Protein AF-U6L2J3-F1 (afdb_monomer_lite)

Structure (mmCIF, N/CA/C/O backbone):
data_AF-U6L2J3-F1
#
_entry.id   AF-U6L2J3-F1
#
loop_
_atom_site.group_PDB
_atom_site.id
_atom_site.type_symbol
_atom_site.label_atom_id
_atom_site.label_alt_id
_atom_site.label_comp_id
_atom_site.label_asym_id
_atom_site.label_entity_id
_atom_site.label_seq_id
_atom_site.pdbx_PDB_ins_code
_atom_site.Cartn_x
_atom_site.Cartn_y
_atom_site.Cartn_z
_atom_site.occupancy
_atom_site.B_iso_or_equiv
_atom_site.auth_seq_id
_atom_site.auth_comp_id
_atom_site.auth_asym_id
_atom_site.auth_atom_id
_atom_site.pdbx_PDB_model_num
ATOM 1 N N . MET A 1 1 ? -23.928 7.960 8.031 1.00 51.97 1 MET A N 1
ATOM 2 C CA . MET A 1 1 ? -22.589 7.438 8.401 1.00 51.97 1 MET A CA 1
ATOM 3 C C . MET A 1 1 ? -22.583 6.016 8.986 1.00 51.97 1 MET A C 1
ATOM 5 O O . MET A 1 1 ? -21.517 5.428 9.032 1.00 51.97 1 MET A O 1
ATOM 9 N N . GLN A 1 2 ? -23.718 5.404 9.363 1.00 49.56 2 GLN A N 1
ATOM 10 C CA . GLN A 1 2 ? -23.752 4.011 9.866 1.00 49.56 2 GLN A CA 1
ATOM 11 C C . GLN A 1 2 ? -23.495 2.923 8.798 1.00 49.56 2 GLN A C 1
ATOM 13 O O . GLN A 1 2 ? -23.110 1.811 9.136 1.00 49.56 2 GLN A O 1
ATOM 18 N N . ALA A 1 3 ? -23.672 3.208 7.503 1.00 52.25 3 ALA A N 1
ATOM 19 C CA . ALA A 1 3 ? -23.634 2.175 6.459 1.00 52.25 3 ALA A CA 1
ATOM 20 C C . ALA A 1 3 ? -22.237 1.564 6.192 1.00 52.25 3 ALA A C 1
ATOM 22 O O . ALA A 1 3 ? -22.162 0.427 5.728 1.00 52.25 3 ALA A O 1
ATOM 23 N N . LEU A 1 4 ? -21.146 2.267 6.527 1.00 52.38 4 LEU A N 1
ATOM 24 C CA . LEU A 1 4 ? -19.772 1.736 6.470 1.00 52.38 4 LEU A CA 1
ATOM 25 C C . LEU A 1 4 ? -19.349 0.991 7.746 1.00 52.38 4 LEU A C 1
ATOM 27 O O . LEU A 1 4 ? -18.304 0.357 7.739 1.00 52.38 4 LEU A O 1
ATOM 31 N N . GLN A 1 5 ? -20.180 0.969 8.799 1.00 52.03 5 GLN A N 1
ATOM 32 C CA . GLN A 1 5 ? -19.993 0.054 9.939 1.00 52.03 5 GLN A CA 1
ATOM 33 C C . GLN A 1 5 ? -20.355 -1.402 9.592 1.00 52.03 5 GLN A C 1
ATOM 35 O O . GLN A 1 5 ? -20.326 -2.285 10.452 1.00 52.03 5 GLN A O 1
ATOM 40 N N . ARG A 1 6 ? -20.666 -1.700 8.321 1.00 61.41 6 ARG A N 1
ATOM 41 C CA . ARG A 1 6 ? -20.489 -3.058 7.793 1.00 61.41 6 ARG A CA 1
ATOM 42 C C . ARG A 1 6 ? -19.026 -3.435 8.025 1.00 61.41 6 ARG A C 1
ATOM 44 O O . ARG A 1 6 ? -18.155 -2.605 7.827 1.00 61.41 6 ARG A O 1
ATOM 51 N N . ARG A 1 7 ? -18.769 -4.658 8.492 1.00 79.75 7 ARG A N 1
ATOM 52 C CA . ARG A 1 7 ? -17.447 -5.161 8.913 1.00 79.75 7 ARG A CA 1
ATOM 53 C C . ARG A 1 7 ? -16.426 -5.153 7.761 1.00 79.75 7 ARG A C 1
ATOM 55 O O . ARG A 1 7 ? -16.110 -6.209 7.214 1.00 79.75 7 ARG A O 1
ATOM 62 N N . VAL A 1 8 ? -15.943 -3.980 7.361 1.00 90.44 8 VAL A N 1
ATOM 63 C CA . VAL A 1 8 ? -14.842 -3.828 6.414 1.00 90.44 8 VAL A CA 1
ATOM 64 C C . VAL A 1 8 ? -13.608 -4.370 7.114 1.00 90.44 8 VAL A C 1
ATOM 66 O O . VAL A 1 8 ? -13.215 -3.870 8.159 1.00 90.44 8 VAL A O 1
ATOM 69 N N . LYS A 1 9 ? -13.051 -5.450 6.570 1.00 93.38 9 LYS A N 1
ATOM 70 C CA . LYS A 1 9 ? -11.810 -6.056 7.072 1.00 93.38 9 LYS A CA 1
ATOM 71 C C . LYS A 1 9 ? -10.590 -5.582 6.294 1.00 93.38 9 LYS A C 1
ATOM 73 O O . LYS A 1 9 ? -9.478 -5.643 6.804 1.00 93.38 9 LYS A O 1
ATOM 78 N N . ARG A 1 10 ? -10.804 -5.141 5.053 1.00 96.31 10 ARG A N 1
ATOM 79 C CA . ARG A 1 10 ? -9.747 -4.782 4.117 1.00 96.31 10 ARG A CA 1
ATOM 80 C C . ARG A 1 10 ? -10.203 -3.678 3.177 1.00 96.31 10 ARG A C 1
ATOM 82 O O . ARG A 1 10 ? -11.349 -3.700 2.729 1.00 96.31 10 ARG A O 1
ATOM 89 N N . VAL A 1 11 ? -9.298 -2.763 2.856 1.00 96.75 11 VAL A N 1
ATOM 90 C CA . VAL A 1 11 ? -9.501 -1.708 1.858 1.00 96.75 11 VAL A CA 1
ATOM 91 C C . VAL A 1 11 ? -8.422 -1.824 0.794 1.00 96.75 11 VAL A C 1
ATOM 93 O O . VAL A 1 11 ? -7.244 -1.718 1.113 1.00 96.75 11 VAL A O 1
ATOM 96 N N . LEU A 1 12 ? -8.828 -2.027 -0.460 1.00 97.81 12 LEU A N 1
ATOM 97 C CA . LEU A 1 12 ? -7.956 -1.826 -1.615 1.00 97.81 12 LEU A CA 1
ATOM 98 C C . LEU A 1 12 ? -7.980 -0.337 -1.963 1.00 97.81 12 LEU A C 1
ATOM 100 O O . LEU A 1 12 ? -9.037 0.198 -2.298 1.00 97.81 12 LEU A O 1
ATOM 104 N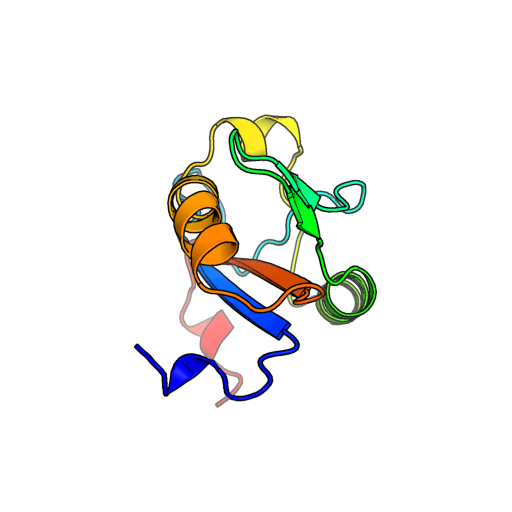 N . LEU A 1 13 ? -6.833 0.324 -1.847 1.00 97.81 13 LEU A N 1
ATOM 105 C CA . LEU A 1 13 ? -6.680 1.745 -2.121 1.00 97.81 13 LEU A CA 1
ATOM 106 C C . LEU A 1 13 ? -5.877 1.924 -3.405 1.00 97.81 13 LEU A C 1
ATOM 108 O O . LEU A 1 13 ? -4.664 1.742 -3.400 1.00 97.81 13 LEU A O 1
ATOM 112 N N . LEU A 1 14 ? -6.568 2.288 -4.483 1.00 97.88 14 LEU A N 1
ATOM 113 C CA . LEU A 1 14 ? -5.945 2.636 -5.755 1.00 97.88 14 LEU A CA 1
ATOM 114 C C . LEU A 1 14 ? -5.708 4.145 -5.795 1.00 97.88 14 LEU A C 1
ATOM 116 O O . LEU A 1 14 ? -6.649 4.919 -5.601 1.00 97.88 14 LEU A O 1
ATOM 120 N N . ALA A 1 15 ? -4.476 4.566 -6.054 1.00 96.94 15 ALA A N 1
ATOM 121 C CA . ALA A 1 15 ? -4.134 5.980 -6.151 1.00 96.94 15 ALA A CA 1
ATOM 122 C C . ALA A 1 15 ? -3.096 6.219 -7.259 1.00 96.94 15 ALA A C 1
ATOM 124 O O . ALA A 1 15 ? -2.293 5.332 -7.518 1.00 96.94 15 ALA A O 1
ATOM 125 N N . PRO A 1 16 ? -3.080 7.379 -7.932 1.00 96.75 16 PRO A N 1
ATOM 126 C CA . PRO A 1 16 ? -2.078 7.657 -8.962 1.00 96.75 16 PRO A CA 1
ATOM 127 C C . PRO A 1 16 ? -0.640 7.614 -8.428 1.00 96.75 16 PRO A C 1
ATOM 129 O O . PRO A 1 16 ? -0.379 8.073 -7.319 1.00 96.75 16 PRO A O 1
ATOM 132 N N . TRP A 1 17 ? 0.301 7.121 -9.225 1.00 96.62 17 TRP A N 1
ATOM 133 C CA . TRP A 1 17 ? 1.726 7.409 -9.054 1.00 96.62 17 TRP A CA 1
ATOM 134 C C . TRP A 1 17 ? 2.044 8.679 -9.853 1.00 96.62 17 TRP A C 1
ATOM 136 O O . TRP A 1 17 ? 1.912 8.670 -11.077 1.00 96.62 17 TRP A O 1
ATOM 146 N N . HIS A 1 18 ? 2.378 9.790 -9.191 1.00 93.88 18 HIS A N 1
ATOM 147 C CA . HIS A 1 18 ? 2.625 11.073 -9.866 1.00 93.88 18 HIS A CA 1
ATOM 148 C C . HIS A 1 18 ? 4.042 11.191 -10.419 1.00 93.88 18 HIS A C 1
ATOM 150 O O . HIS A 1 18 ? 4.291 12.026 -11.291 1.00 93.88 18 HIS A O 1
ATOM 156 N N . GLN A 1 19 ? 4.971 10.386 -9.910 1.00 90.69 19 GLN A N 1
ATOM 157 C CA . GLN A 1 19 ? 6.321 10.313 -10.450 1.00 90.69 19 GLN A CA 1
ATOM 158 C C . GLN A 1 19 ? 6.339 9.480 -11.741 1.00 90.69 19 GLN A C 1
ATOM 160 O O . GLN A 1 19 ? 5.334 8.901 -12.160 1.00 90.69 19 GLN A O 1
ATOM 165 N N . GLU A 1 20 ? 7.496 9.408 -12.397 1.00 87.69 20 GLU A N 1
ATOM 166 C CA . GLU A 1 20 ? 7.649 8.515 -13.543 1.00 87.69 20 GLU A CA 1
ATOM 167 C C . GLU A 1 20 ? 7.521 7.052 -13.091 1.00 87.69 20 GLU A C 1
ATOM 169 O O . GLU A 1 20 ? 8.177 6.608 -12.147 1.00 87.69 20 GLU A O 1
ATOM 174 N N . GLY A 1 21 ? 6.635 6.306 -13.748 1.00 86.75 21 GLY A N 1
ATOM 175 C CA . GLY A 1 21 ? 6.374 4.904 -13.447 1.00 86.75 21 GLY A CA 1
ATOM 176 C C . GLY A 1 21 ? 5.283 4.327 -14.344 1.00 86.75 2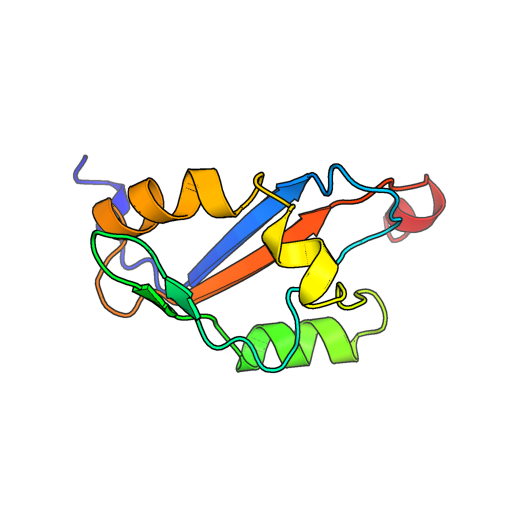1 GLY A C 1
ATOM 177 O O . GLY A 1 21 ? 4.375 5.039 -14.788 1.00 86.75 21 GLY A O 1
ATOM 178 N N . PHE A 1 22 ? 5.383 3.031 -14.616 1.00 91.50 22 PHE A N 1
ATOM 179 C CA . PHE A 1 22 ? 4.435 2.274 -15.431 1.00 91.50 22 PHE A CA 1
ATOM 180 C C . PHE A 1 22 ? 3.782 1.184 -14.586 1.00 91.50 22 PHE A C 1
ATOM 182 O O . PHE A 1 22 ? 4.339 0.773 -13.571 1.00 91.50 22 PHE A O 1
ATOM 189 N N . GLY A 1 23 ? 2.617 0.707 -15.015 1.00 94.31 23 GLY A N 1
ATOM 190 C CA . GLY A 1 23 ? 1.987 -0.452 -14.390 1.00 94.31 23 GLY A CA 1
ATOM 191 C C . GLY A 1 23 ? 1.427 -0.189 -12.989 1.00 94.31 23 GLY A C 1
ATOM 192 O O . GLY A 1 23 ? 1.039 0.932 -12.636 1.00 94.31 23 GLY A O 1
ATOM 193 N N . LEU A 1 24 ? 1.337 -1.267 -12.210 1.00 96.31 24 LEU A N 1
ATOM 194 C CA . LEU A 1 24 ? 0.814 -1.278 -10.848 1.00 96.31 24 LEU A CA 1
ATOM 195 C C . LEU A 1 24 ? 1.975 -1.415 -9.865 1.00 96.31 24 LEU A C 1
ATOM 197 O O . LEU A 1 24 ? 2.775 -2.342 -9.969 1.00 96.31 24 LEU A O 1
ATOM 201 N N . LEU A 1 25 ? 2.051 -0.505 -8.900 1.00 97.19 25 LEU A N 1
ATOM 202 C CA . LEU A 1 25 ? 3.169 -0.431 -7.969 1.00 97.19 25 LEU A CA 1
ATOM 203 C C . LEU A 1 25 ? 2.669 -0.585 -6.530 1.00 97.19 25 LEU A C 1
ATOM 205 O O . LEU A 1 25 ? 1.636 -0.034 -6.146 1.00 97.19 25 LEU A O 1
ATOM 209 N N . LEU A 1 26 ? 3.409 -1.326 -5.720 1.00 97.81 26 LEU A N 1
ATOM 210 C CA . LEU A 1 26 ? 3.158 -1.530 -4.297 1.00 97.81 26 LEU A CA 1
ATOM 211 C C . LEU A 1 26 ? 4.164 -0.716 -3.468 1.00 97.81 26 LEU A C 1
ATOM 213 O O . LEU A 1 26 ? 5.248 -0.394 -3.965 1.00 97.81 26 LEU A O 1
ATOM 217 N N . PRO A 1 27 ? 3.852 -0.388 -2.201 1.00 97.19 27 PRO A N 1
ATOM 218 C CA . PRO A 1 27 ? 4.849 0.169 -1.294 1.00 97.19 27 PRO A CA 1
ATOM 219 C C . PRO A 1 27 ? 6.046 -0.777 -1.105 1.00 97.19 27 PRO A C 1
ATOM 221 O O . PRO A 1 27 ? 5.922 -1.977 -1.374 1.00 97.19 27 PRO A O 1
ATOM 224 N N . PRO A 1 28 ? 7.176 -0.267 -0.582 1.00 96.56 28 PRO A N 1
ATOM 225 C CA . PRO A 1 28 ? 8.317 -1.097 -0.209 1.00 96.56 28 PRO A CA 1
ATOM 226 C C . PRO A 1 28 ? 7.898 -2.255 0.706 1.00 96.56 28 PRO A C 1
ATOM 228 O O . PRO A 1 28 ? 7.078 -2.073 1.609 1.00 96.56 28 PRO A O 1
ATOM 231 N N . GLU A 1 29 ? 8.457 -3.446 0.490 1.00 95.31 29 GLU A N 1
ATOM 232 C CA . GLU A 1 29 ? 8.054 -4.663 1.211 1.00 95.31 29 GLU A CA 1
ATOM 233 C C . GLU A 1 29 ? 8.279 -4.572 2.727 1.00 95.31 29 GLU A C 1
ATOM 235 O O . GLU A 1 29 ? 7.582 -5.224 3.507 1.00 95.31 29 GLU A O 1
ATOM 240 N N . GLU A 1 30 ? 9.238 -3.754 3.161 1.00 95.38 30 GLU A N 1
ATOM 241 C CA . GLU A 1 30 ? 9.535 -3.509 4.568 1.00 95.38 30 GLU A CA 1
ATOM 242 C C . GLU A 1 30 ? 8.488 -2.631 5.275 1.00 95.38 30 GLU A C 1
ATOM 244 O O . GLU A 1 30 ? 8.497 -2.528 6.506 1.00 95.38 30 GLU A O 1
ATOM 249 N N . PHE A 1 31 ? 7.566 -2.005 4.537 1.00 96.31 31 PHE A N 1
ATOM 250 C CA . PHE A 1 31 ? 6.512 -1.186 5.127 1.00 96.31 31 PHE A CA 1
ATOM 251 C C . PHE A 1 31 ? 5.426 -2.080 5.727 1.00 96.31 31 PHE A C 1
ATOM 253 O O . PHE A 1 31 ? 4.885 -2.976 5.085 1.00 96.31 31 PHE A O 1
ATOM 260 N N . THR A 1 32 ? 5.058 -1.805 6.979 1.00 97.88 32 THR A N 1
ATOM 261 C CA . THR A 1 32 ? 4.022 -2.568 7.700 1.00 97.88 32 THR A CA 1
ATOM 262 C C . THR A 1 32 ? 2.770 -1.751 8.009 1.00 97.88 32 THR A C 1
ATOM 264 O O . THR A 1 32 ? 1.726 -2.320 8.331 1.00 97.88 32 THR A O 1
ATOM 267 N N . ALA A 1 33 ? 2.840 -0.422 7.899 1.00 97.25 33 ALA A N 1
ATOM 268 C CA . ALA A 1 33 ? 1.724 0.491 8.121 1.00 97.25 33 ALA A CA 1
ATOM 269 C C . ALA A 1 33 ? 1.996 1.863 7.489 1.00 97.25 33 ALA A C 1
ATOM 271 O O . ALA A 1 33 ? 3.149 2.272 7.364 1.00 97.25 33 ALA A O 1
ATOM 272 N N . PHE A 1 34 ? 0.930 2.614 7.207 1.00 96.31 34 PHE A N 1
ATOM 273 C CA . PHE A 1 34 ? 1.015 4.064 7.015 1.00 96.31 34 PHE A CA 1
ATOM 274 C C . PHE A 1 34 ? 0.754 4.779 8.335 1.00 96.31 34 PHE A C 1
ATOM 276 O O . PHE A 1 34 ? -0.266 4.536 8.983 1.00 96.31 34 PHE A O 1
ATOM 283 N N . SER A 1 35 ? 1.651 5.681 8.726 1.00 94.69 35 SER A N 1
ATOM 284 C CA . SER A 1 35 ? 1.521 6.464 9.957 1.00 94.69 35 SER A CA 1
ATOM 285 C C . SER A 1 35 ? 0.930 7.842 9.684 1.00 94.69 35 SER A C 1
ATOM 287 O O . SER A 1 35 ? 1.297 8.512 8.725 1.00 94.69 35 SER A O 1
ATOM 289 N N . THR A 1 36 ? 0.031 8.284 10.563 1.00 93.88 36 THR A N 1
ATOM 290 C CA . THR A 1 36 ? -0.548 9.633 10.545 1.00 93.88 36 THR A CA 1
ATOM 291 C C . THR A 1 36 ? -0.516 10.237 11.952 1.00 93.88 36 THR A C 1
ATOM 293 O O . THR A 1 36 ? -0.383 9.489 12.926 1.00 93.88 36 THR A O 1
ATOM 296 N N . PRO A 1 37 ? -0.710 11.560 12.111 1.00 95.62 37 PRO A N 1
ATOM 297 C CA . PRO A 1 37 ? -0.793 12.189 13.434 1.00 95.62 37 PRO A CA 1
ATOM 298 C C . PRO A 1 37 ? -1.898 11.633 14.348 1.00 95.62 37 PRO A C 1
ATOM 300 O O . PRO A 1 37 ? -1.823 11.794 15.561 1.00 95.62 37 PRO A O 1
ATOM 303 N N . ILE A 1 38 ? -2.916 10.974 13.784 1.00 95.88 38 ILE A N 1
ATOM 304 C CA . ILE A 1 38 ? -4.050 10.386 14.520 1.00 95.88 38 ILE A CA 1
ATOM 305 C C . ILE A 1 38 ? -3.962 8.852 14.622 1.00 95.88 38 ILE A C 1
ATOM 307 O O . ILE A 1 38 ? -4.941 8.176 14.944 1.00 95.88 38 ILE A O 1
ATOM 311 N N . GLY A 1 39 ? -2.782 8.293 14.343 1.00 94.94 39 GLY A N 1
ATOM 312 C CA . GLY A 1 39 ? -2.480 6.868 14.434 1.00 94.94 39 GLY A CA 1
ATOM 313 C C . GLY A 1 39 ? -2.162 6.229 13.086 1.00 94.94 39 GLY A C 1
ATOM 314 O O . GLY A 1 39 ? -2.225 6.864 12.032 1.00 94.94 39 GLY A O 1
ATOM 315 N N . SER A 1 40 ? -1.810 4.949 13.129 1.00 96.44 40 SER A N 1
ATOM 316 C CA . SER A 1 40 ? -1.381 4.202 11.946 1.00 96.44 40 SER A CA 1
ATOM 317 C C . SER A 1 40 ? -2.491 3.311 11.390 1.00 96.44 40 SER A C 1
ATOM 319 O O . SER A 1 40 ? -3.381 2.865 12.122 1.00 96.44 40 SER A O 1
ATOM 321 N N . VAL A 1 41 ? -2.424 3.044 10.086 1.00 96.94 41 VAL A N 1
ATOM 322 C CA . VAL A 1 41 ? -3.265 2.074 9.377 1.00 96.94 41 VAL A CA 1
ATOM 323 C C . VAL A 1 41 ? -2.369 0.914 8.922 1.00 96.94 41 VAL A C 1
ATOM 325 O O . VAL A 1 41 ? -1.471 1.147 8.110 1.00 96.94 41 VAL A O 1
ATOM 328 N N . PRO A 1 42 ? -2.560 -0.308 9.455 1.00 98.06 42 PRO A N 1
ATOM 329 C CA . PRO A 1 42 ? -1.719 -1.456 9.125 1.00 98.06 42 PRO A CA 1
ATOM 330 C C . PRO A 1 42 ? -1.922 -1.915 7.680 1.00 98.06 42 PRO A C 1
ATOM 332 O O . PRO A 1 42 ? -3.041 -1.897 7.159 1.00 98.06 42 PRO A O 1
ATOM 335 N N . LEU A 1 43 ? -0.839 -2.359 7.048 1.00 98.50 43 LEU A N 1
ATOM 336 C CA . LEU A 1 43 ? -0.873 -2.970 5.725 1.00 98.50 43 LEU A CA 1
ATOM 337 C C . LEU A 1 43 ? -1.228 -4.455 5.812 1.00 98.50 43 LEU A C 1
ATOM 339 O O . LEU A 1 43 ? -0.842 -5.156 6.748 1.00 98.50 43 LEU A O 1
ATOM 343 N N . ASP A 1 44 ? -1.924 -4.956 4.797 1.00 98.56 44 ASP A N 1
ATOM 344 C CA . ASP A 1 44 ? -2.126 -6.387 4.608 1.00 98.56 44 ASP A CA 1
ATOM 345 C C . ASP A 1 44 ? -0.912 -7.009 3.907 1.00 98.56 44 ASP A C 1
ATOM 347 O O . ASP A 1 44 ? -0.886 -7.195 2.689 1.00 98.56 44 ASP A O 1
ATOM 351 N N . GLY A 1 45 ? 0.128 -7.312 4.684 1.00 98.19 45 GLY A N 1
ATOM 352 C CA . GLY A 1 45 ? 1.366 -7.870 4.140 1.00 98.19 45 GLY A CA 1
ATOM 353 C C . GLY A 1 45 ? 1.185 -9.223 3.439 1.00 98.19 45 GLY A C 1
ATOM 354 O O . GLY A 1 45 ? 1.968 -9.553 2.553 1.00 98.19 45 GLY A O 1
ATOM 355 N N . GLU A 1 46 ? 0.170 -10.016 3.803 1.00 98.12 46 GLU A N 1
ATOM 356 C CA . GLU A 1 46 ? -0.126 -11.281 3.118 1.00 98.12 46 GLU A CA 1
ATOM 357 C C . GLU A 1 46 ? -0.632 -11.023 1.700 1.00 98.12 46 GLU A C 1
ATOM 359 O O . GLU A 1 46 ? -0.101 -11.595 0.748 1.00 98.12 46 GLU A O 1
ATOM 364 N N . VAL A 1 47 ? -1.598 -10.113 1.547 1.00 98.44 47 VAL A N 1
ATOM 365 C CA . VAL A 1 47 ? -2.110 -9.742 0.225 1.00 98.44 47 VAL A CA 1
ATOM 366 C C . VAL A 1 47 ? -1.044 -9.048 -0.609 1.00 98.44 47 VAL A C 1
ATOM 368 O O . VAL A 1 47 ? -0.910 -9.381 -1.779 1.00 98.44 47 VAL A O 1
ATOM 371 N N . LEU A 1 48 ? -0.260 -8.130 -0.038 1.00 98.56 48 LEU A N 1
ATOM 372 C CA . LEU A 1 48 ? 0.801 -7.444 -0.784 1.00 98.56 48 LEU A CA 1
ATOM 373 C C . LEU A 1 48 ? 1.831 -8.432 -1.350 1.00 98.56 48 LEU A C 1
ATOM 375 O O . LEU A 1 48 ? 2.150 -8.361 -2.534 1.00 98.56 48 LEU A O 1
ATOM 379 N N . ARG A 1 49 ? 2.271 -9.418 -0.554 1.00 98.06 49 ARG A N 1
ATOM 380 C CA . ARG A 1 49 ? 3.155 -10.491 -1.043 1.00 98.06 49 ARG A CA 1
ATOM 381 C C . ARG A 1 49 ? 2.494 -11.355 -2.115 1.00 98.06 49 ARG A C 1
ATOM 383 O O . ARG A 1 49 ? 3.162 -11.756 -3.063 1.00 98.06 49 ARG A O 1
ATOM 390 N N . ALA A 1 50 ? 1.201 -11.646 -1.976 1.00 98.19 50 ALA A N 1
ATOM 391 C CA . ALA A 1 50 ? 0.455 -12.408 -2.974 1.00 98.19 50 ALA A CA 1
ATOM 392 C C . ALA A 1 50 ? 0.267 -11.635 -4.291 1.00 98.19 50 ALA A C 1
ATOM 394 O O . ALA A 1 50 ? 0.268 -12.249 -5.350 1.00 98.19 50 ALA A O 1
ATOM 395 N N . LEU A 1 51 ? 0.121 -10.307 -4.246 1.00 97.81 51 LEU A N 1
ATOM 396 C CA . LEU A 1 51 ? 0.076 -9.461 -5.441 1.00 97.81 51 LEU A CA 1
ATOM 397 C C . LEU A 1 51 ? 1.446 -9.417 -6.120 1.00 97.81 51 LEU A C 1
ATOM 399 O O . LEU A 1 51 ? 1.534 -9.668 -7.320 1.00 97.81 51 LEU A O 1
ATOM 403 N N . LEU A 1 52 ? 2.513 -9.192 -5.352 1.00 97.06 52 LEU A N 1
ATOM 404 C CA . LEU A 1 52 ? 3.882 -9.184 -5.868 1.00 97.06 52 LEU A CA 1
ATOM 405 C C . LEU A 1 52 ? 4.250 -10.518 -6.542 1.00 97.06 52 LEU A C 1
ATOM 407 O O . LEU A 1 52 ? 4.838 -10.529 -7.620 1.00 97.06 52 LEU A O 1
ATOM 411 N N . SER A 1 53 ? 3.830 -11.655 -5.975 1.00 97.31 53 SER A N 1
ATOM 412 C CA . SER A 1 53 ? 4.122 -12.980 -6.542 1.00 97.31 53 SER A CA 1
ATOM 413 C C . SER A 1 53 ? 3.415 -13.283 -7.868 1.00 97.31 53 SER A C 1
ATOM 415 O O . SER A 1 53 ? 3.787 -14.245 -8.540 1.00 97.31 53 SER A O 1
ATOM 417 N N . THR A 1 54 ? 2.430 -12.475 -8.281 1.00 95.88 54 THR A N 1
ATOM 418 C CA . THR A 1 54 ? 1.807 -12.609 -9.609 1.00 95.88 54 THR A CA 1
ATOM 419 C C . THR A 1 54 ? 2.722 -12.155 -10.747 1.00 95.88 54 THR A C 1
ATOM 421 O O . THR A 1 54 ? 2.475 -12.518 -11.894 1.00 95.88 54 THR A O 1
ATOM 424 N N . GLY A 1 55 ? 3.743 -11.339 -10.454 1.00 94.19 55 GLY A N 1
ATOM 425 C CA . GLY A 1 55 ? 4.571 -10.673 -11.462 1.00 94.19 55 GLY A CA 1
ATOM 426 C C . GLY A 1 55 ? 3.868 -9.533 -12.211 1.00 94.19 55 GLY A C 1
ATOM 427 O O . GLY A 1 55 ? 4.452 -8.977 -13.132 1.00 94.19 55 GLY A O 1
ATOM 428 N N . LEU A 1 56 ? 2.628 -9.184 -11.839 1.00 93.19 56 LEU A N 1
ATOM 429 C CA . LEU A 1 56 ? 1.878 -8.053 -12.411 1.00 93.19 56 LEU A CA 1
ATOM 430 C C . LEU A 1 56 ? 2.117 -6.731 -11.668 1.00 93.19 56 LEU A C 1
ATOM 432 O O . LEU A 1 56 ? 1.617 -5.689 -12.091 1.00 93.19 56 LEU A O 1
ATOM 436 N N . TYR A 1 57 ? 2.815 -6.788 -10.536 1.00 96.00 57 TYR A N 1
ATOM 437 C CA . TYR A 1 57 ? 3.070 -5.655 -9.660 1.00 96.00 57 TYR A CA 1
ATOM 438 C C . TYR A 1 57 ? 4.567 -5.543 -9.401 1.00 96.00 57 TYR A C 1
ATOM 440 O O . TYR A 1 57 ? 5.212 -6.557 -9.145 1.00 96.00 57 TYR A O 1
ATOM 448 N N . ASP A 1 58 ? 5.071 -4.315 -9.379 1.00 95.88 58 ASP A N 1
ATOM 449 C CA . ASP A 1 58 ? 6.420 -3.985 -8.913 1.00 95.88 58 ASP A CA 1
ATOM 450 C C . ASP A 1 58 ? 6.354 -3.209 -7.589 1.00 95.88 58 ASP A C 1
ATOM 452 O O . ASP A 1 58 ? 5.279 -2.813 -7.133 1.00 95.88 58 ASP A O 1
ATOM 456 N N . THR A 1 59 ? 7.497 -2.977 -6.946 1.00 96.69 59 THR A N 1
ATOM 457 C CA . THR A 1 59 ? 7.591 -2.137 -5.743 1.00 96.69 59 THR A CA 1
ATOM 458 C C . THR A 1 59 ? 8.220 -0.788 -6.062 1.00 96.69 59 THR A C 1
ATOM 460 O O . THR A 1 59 ? 9.098 -0.668 -6.919 1.00 96.69 59 THR A O 1
ATOM 463 N N . VAL A 1 60 ? 7.777 0.256 -5.362 1.00 95.56 60 VAL A N 1
ATOM 464 C CA . VAL A 1 60 ? 8.415 1.574 -5.455 1.00 95.56 60 VAL A CA 1
ATOM 465 C C . VAL A 1 60 ? 9.635 1.660 -4.531 1.00 95.56 60 VAL A C 1
ATOM 467 O O . VAL A 1 60 ? 9.630 1.073 -3.446 1.00 95.56 60 VAL A O 1
ATOM 470 N N . PRO A 1 61 ? 10.673 2.439 -4.886 1.00 94.44 61 PRO A N 1
ATOM 471 C CA . PRO A 1 61 ? 11.756 2.744 -3.959 1.00 94.44 61 PRO A CA 1
ATOM 472 C C . PRO A 1 61 ? 11.249 3.510 -2.728 1.00 94.44 61 PRO A C 1
ATOM 474 O O . PRO A 1 61 ? 10.519 4.492 -2.857 1.00 94.44 61 PRO A O 1
ATOM 477 N N . ALA A 1 62 ? 11.720 3.152 -1.531 1.00 93.88 62 ALA A N 1
ATOM 478 C CA . ALA A 1 62 ? 11.307 3.811 -0.285 1.00 93.88 62 ALA A CA 1
ATOM 479 C C . ALA A 1 62 ? 11.629 5.316 -0.224 1.00 93.88 62 ALA A C 1
ATOM 481 O O . ALA A 1 62 ? 10.985 6.059 0.512 1.00 93.88 62 ALA A O 1
ATOM 482 N N . ALA A 1 63 ? 12.639 5.778 -0.966 1.00 93.62 63 ALA A N 1
ATOM 483 C CA . ALA A 1 63 ? 12.931 7.206 -1.088 1.00 93.62 63 ALA A CA 1
ATOM 484 C C . ALA A 1 63 ? 11.876 7.930 -1.938 1.00 93.62 63 ALA A C 1
ATOM 486 O O . ALA A 1 63 ? 11.440 9.009 -1.562 1.00 93.62 63 ALA A O 1
ATOM 487 N N . ALA A 1 64 ? 11.445 7.302 -3.034 1.00 92.62 64 ALA A N 1
ATOM 488 C CA . ALA A 1 64 ? 10.454 7.842 -3.954 1.00 92.62 64 ALA A CA 1
ATOM 489 C C . ALA A 1 64 ? 9.055 7.890 -3.321 1.00 92.62 64 ALA A C 1
ATOM 491 O O . ALA A 1 64 ? 8.341 8.871 -3.494 1.00 92.62 64 ALA A O 1
ATOM 492 N N . GLU A 1 65 ? 8.685 6.867 -2.543 1.00 92.38 65 GLU A N 1
ATOM 493 C CA . GLU A 1 65 ? 7.387 6.798 -1.860 1.00 92.38 65 GLU A CA 1
ATOM 494 C C . GLU A 1 65 ? 7.144 7.999 -0.934 1.00 92.38 65 GLU A C 1
ATOM 496 O O . GLU A 1 65 ? 6.047 8.545 -0.920 1.00 92.38 65 GLU A O 1
ATOM 501 N N . LYS A 1 66 ? 8.180 8.466 -0.227 1.00 88.50 66 LYS A N 1
ATOM 502 C CA . LYS A 1 66 ? 8.067 9.584 0.727 1.00 88.50 66 LYS A CA 1
ATOM 503 C C . LYS A 1 66 ? 7.659 10.904 0.076 1.00 88.50 66 LYS A C 1
ATOM 505 O O . LYS A 1 66 ? 7.040 11.740 0.736 1.00 88.50 66 LYS A O 1
ATOM 510 N N . ASP A 1 67 ? 8.021 11.080 -1.190 1.00 89.88 67 ASP A N 1
ATOM 511 C CA . ASP A 1 67 ? 7.699 12.262 -1.987 1.00 89.88 67 ASP A CA 1
ATOM 512 C C . ASP A 1 67 ? 6.397 12.074 -2.793 1.00 89.88 67 ASP A C 1
ATOM 514 O O . ASP A 1 67 ? 5.959 12.984 -3.495 1.00 89.88 67 ASP A O 1
ATOM 518 N N . GLU A 1 68 ? 5.758 10.903 -2.702 1.00 92.75 68 GLU A N 1
ATOM 519 C CA . GLU A 1 68 ? 4.446 10.627 -3.280 1.00 92.75 68 GLU A CA 1
ATOM 520 C C . GLU A 1 68 ? 3.335 10.888 -2.249 1.00 92.75 68 GLU A C 1
ATOM 522 O O . GLU A 1 68 ? 3.473 10.653 -1.047 1.00 92.75 68 GLU A O 1
ATOM 527 N N . HIS A 1 69 ? 2.196 11.417 -2.697 1.00 91.94 69 HIS A N 1
ATOM 528 C CA . HIS A 1 69 ? 1.164 11.944 -1.797 1.00 91.94 69 HIS A CA 1
ATOM 529 C C . HIS A 1 69 ? -0.236 11.393 -2.059 1.00 91.94 69 HIS A C 1
ATOM 531 O O . HIS A 1 69 ? -1.119 11.540 -1.210 1.00 91.94 69 HIS A O 1
ATOM 537 N N . SER A 1 70 ? -0.467 10.737 -3.195 1.00 96.38 70 SER A N 1
ATOM 538 C CA . SER A 1 70 ? -1.794 10.267 -3.602 1.00 96.38 70 SER A CA 1
ATOM 539 C C . SER A 1 70 ? -2.448 9.319 -2.586 1.00 96.38 70 SER A C 1
ATOM 541 O O . SER A 1 70 ? -3.651 9.414 -2.323 1.00 96.38 70 SER A O 1
ATOM 543 N N . ILE A 1 71 ? -1.650 8.441 -1.975 1.00 96.50 71 ILE A N 1
ATOM 544 C CA . ILE A 1 71 ? -2.066 7.550 -0.889 1.00 96.50 71 ILE A CA 1
ATOM 545 C C . ILE A 1 71 ? -2.074 8.297 0.444 1.00 96.50 71 ILE A C 1
ATOM 547 O O . ILE A 1 71 ? -3.076 8.250 1.162 1.00 96.50 71 ILE A O 1
ATOM 551 N N . ALA A 1 72 ? -0.994 9.021 0.757 1.00 93.88 72 ALA A N 1
ATOM 552 C CA . ALA A 1 72 ? -0.796 9.685 2.045 1.00 93.88 72 ALA A CA 1
ATOM 553 C C . ALA A 1 72 ? -1.953 10.629 2.420 1.00 93.88 72 ALA A C 1
ATOM 555 O O . ALA A 1 72 ? -2.395 10.637 3.570 1.00 93.88 72 ALA A O 1
ATOM 556 N N . LEU A 1 73 ? -2.508 11.361 1.447 1.00 94.81 73 LEU A N 1
ATOM 557 C CA . LEU A 1 73 ? -3.638 12.276 1.655 1.00 94.81 73 LEU A CA 1
ATOM 558 C C . LEU A 1 73 ? -4.928 11.570 2.105 1.00 94.81 73 LEU A C 1
ATOM 560 O O . LEU A 1 73 ? -5.778 12.186 2.747 1.00 94.81 73 LEU A O 1
ATOM 564 N N . GLN A 1 74 ? -5.084 10.283 1.794 1.00 96.50 74 GLN A N 1
ATOM 565 C CA . GLN A 1 74 ? -6.295 9.516 2.090 1.00 96.50 74 GLN A CA 1
ATOM 566 C C . GLN A 1 74 ? -6.223 8.804 3.448 1.00 96.50 74 GLN A C 1
ATOM 568 O O . GLN A 1 74 ? -7.261 8.536 4.060 1.00 96.50 74 GLN A O 1
ATOM 573 N N . ILE A 1 75 ? -5.017 8.529 3.962 1.00 96.62 75 ILE A N 1
ATOM 574 C CA . ILE A 1 75 ? -4.826 7.735 5.187 1.00 96.62 75 ILE A CA 1
ATOM 575 C C . ILE A 1 75 ? -5.498 8.358 6.423 1.00 96.62 75 ILE A C 1
ATOM 577 O O . ILE A 1 75 ? -6.157 7.608 7.145 1.00 96.62 75 ILE A O 1
ATOM 581 N N . PRO A 1 76 ? -5.430 9.681 6.691 1.00 96.38 76 PRO A N 1
ATOM 582 C CA . PRO A 1 76 ? -6.096 10.257 7.864 1.00 96.38 76 PRO A CA 1
ATOM 583 C C . PRO A 1 76 ? -7.619 10.059 7.839 1.00 96.38 76 PRO A C 1
ATOM 585 O O . PRO A 1 76 ? -8.235 9.714 8.852 1.00 96.38 76 PRO A O 1
ATOM 588 N N . PHE A 1 77 ? -8.239 10.210 6.666 1.00 95.62 77 PHE A N 1
ATOM 589 C CA . PHE A 1 77 ? -9.666 9.948 6.505 1.00 95.62 77 PHE A CA 1
ATOM 590 C C . PHE A 1 77 ? -9.984 8.470 6.749 1.00 95.62 77 PHE A C 1
ATOM 592 O O . PHE A 1 77 ? -10.853 8.160 7.564 1.00 95.62 77 PHE A O 1
ATOM 599 N N . LEU A 1 78 ? -9.235 7.557 6.122 1.00 95.06 78 LEU A N 1
ATOM 600 C CA . LEU A 1 78 ? -9.395 6.113 6.314 1.00 95.06 78 LEU A CA 1
ATOM 601 C C . LEU A 1 78 ? -9.228 5.711 7.784 1.00 95.06 78 LEU A C 1
ATOM 603 O O . LEU A 1 78 ? -10.059 4.977 8.314 1.00 95.06 78 LEU A O 1
ATOM 607 N N . LYS A 1 79 ? -8.234 6.260 8.490 1.00 94.94 79 LYS A N 1
ATOM 608 C CA . LYS A 1 79 ? -8.039 6.016 9.925 1.00 94.94 79 LYS A CA 1
ATOM 609 C C . LYS A 1 79 ? -9.241 6.454 10.774 1.00 94.94 79 LYS A C 1
ATOM 611 O O . LYS A 1 79 ? -9.496 5.851 11.814 1.00 94.94 79 LYS A O 1
ATOM 616 N N . THR A 1 80 ? -9.973 7.474 10.329 1.00 94.31 80 THR A N 1
ATOM 617 C CA . THR A 1 80 ? -11.139 8.029 11.032 1.00 94.31 80 THR A CA 1
ATOM 618 C C . THR A 1 80 ? -12.407 7.205 10.801 1.00 94.31 80 THR A C 1
ATOM 620 O O . THR A 1 80 ? -13.236 7.087 11.701 1.00 94.31 80 THR A O 1
ATOM 623 N N . VAL A 1 81 ? -12.589 6.653 9.597 1.00 92.31 81 VAL A N 1
ATOM 624 C CA . VAL A 1 81 ? -13.857 6.013 9.195 1.00 92.31 81 VAL A CA 1
ATOM 625 C C . VAL A 1 81 ? -13.835 4.488 9.237 1.00 92.31 81 VAL A C 1
ATOM 627 O O . VAL A 1 81 ? -14.903 3.875 9.275 1.00 92.31 81 VAL A O 1
ATOM 630 N N . LEU A 1 82 ? -12.654 3.865 9.197 1.00 90.56 82 LEU A N 1
ATOM 631 C CA . LEU A 1 82 ? -12.531 2.412 9.168 1.00 90.56 82 LEU A CA 1
ATOM 632 C C . LEU A 1 82 ? -12.633 1.800 10.573 1.00 90.56 82 LEU A C 1
ATOM 634 O O . LEU A 1 82 ? -12.119 2.374 11.536 1.00 90.56 82 LEU A O 1
ATOM 638 N N . PRO A 1 83 ? -13.243 0.607 10.702 1.00 91.56 83 PRO A N 1
ATOM 639 C CA . PRO A 1 83 ? -13.183 -0.169 11.934 1.00 91.56 83 PRO A CA 1
ATOM 640 C C . PRO A 1 83 ? -11.741 -0.466 12.361 1.00 91.56 83 PRO A C 1
ATOM 642 O O . PRO A 1 83 ? -10.851 -0.653 11.524 1.00 91.56 83 PRO A O 1
ATOM 645 N N . GLU A 1 84 ? -11.518 -0.584 13.667 1.00 90.19 84 GLU A N 1
ATOM 646 C CA . GLU A 1 84 ? -10.243 -1.063 14.199 1.00 90.19 84 GLU A CA 1
ATOM 647 C C . GLU A 1 84 ? -9.916 -2.466 13.658 1.00 90.19 84 GLU A C 1
ATOM 649 O O . GLU A 1 84 ? -10.801 -3.307 13.491 1.00 90.19 84 GLU A O 1
ATOM 654 N N . GLY A 1 85 ? -8.642 -2.704 13.335 1.00 91.44 85 GLY A N 1
ATOM 655 C CA . GLY A 1 85 ? -8.184 -3.956 12.725 1.00 91.44 85 GLY A CA 1
ATOM 656 C C . GLY A 1 85 ? -8.417 -4.067 11.214 1.00 91.44 85 GLY A C 1
ATOM 657 O O . GLY A 1 85 ? -8.081 -5.097 10.635 1.00 91.44 85 GLY A O 1
ATOM 658 N N . THR A 1 86 ? -8.957 -3.035 10.555 1.00 95.44 86 THR A N 1
ATOM 659 C CA . THR A 1 86 ? -8.999 -2.992 9.084 1.00 95.44 86 THR A CA 1
ATOM 660 C C . THR A 1 86 ? -7.582 -2.933 8.515 1.00 95.44 86 THR A C 1
ATOM 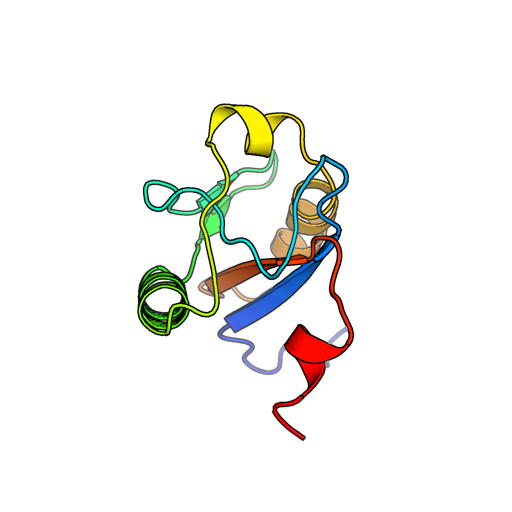662 O O . THR A 1 86 ? -6.786 -2.093 8.933 1.00 95.44 86 THR A O 1
ATOM 665 N N . LEU A 1 87 ? -7.291 -3.793 7.538 1.00 98.00 87 LEU A N 1
ATOM 666 C CA . LEU A 1 87 ? -6.007 -3.839 6.839 1.00 98.00 87 LEU A CA 1
ATOM 667 C C . LEU A 1 87 ? -6.075 -3.084 5.504 1.00 98.00 87 LEU A C 1
ATOM 669 O O . LEU A 1 87 ? -7.087 -3.121 4.798 1.00 98.00 87 LEU A O 1
ATOM 673 N N . LEU A 1 88 ? -4.995 -2.406 5.136 1.00 98.19 88 LEU A N 1
ATOM 674 C CA . LEU A 1 88 ? -4.896 -1.647 3.893 1.00 98.19 88 LEU A CA 1
ATOM 675 C C . LEU A 1 88 ? -4.092 -2.416 2.840 1.00 98.19 88 LEU A C 1
ATOM 677 O O . LEU A 1 88 ? -3.021 -2.943 3.127 1.00 98.19 88 LEU A O 1
ATOM 681 N N . VAL A 1 89 ? -4.587 -2.423 1.606 1.00 98.56 89 VAL A N 1
ATOM 682 C CA . VAL A 1 89 ? -3.865 -2.868 0.410 1.00 98.56 89 VAL A CA 1
ATOM 683 C C . VAL A 1 89 ? -3.682 -1.648 -0.497 1.00 98.56 89 VAL A C 1
ATOM 685 O O . VAL A 1 89 ? -4.567 -1.341 -1.295 1.00 98.56 89 VAL A O 1
ATOM 688 N N . PRO A 1 90 ? -2.601 -0.881 -0.315 1.00 98.00 90 PRO A N 1
ATOM 689 C CA . PRO A 1 90 ? -2.255 0.250 -1.170 1.00 98.00 90 PRO A CA 1
ATOM 690 C C . PRO A 1 90 ? -1.716 -0.232 -2.522 1.00 98.00 90 PRO A C 1
ATOM 692 O O . PRO A 1 90 ? -0.871 -1.123 -2.574 1.00 98.00 90 PRO A O 1
ATOM 695 N N . VAL A 1 91 ? -2.181 0.382 -3.606 1.00 98.25 91 VAL A N 1
ATOM 696 C CA . VAL A 1 91 ? -1.652 0.186 -4.958 1.00 98.25 91 VAL A CA 1
ATOM 697 C C . VAL A 1 91 ? -1.541 1.552 -5.621 1.00 98.25 91 VAL A C 1
ATOM 699 O O . VAL A 1 91 ? -2.548 2.239 -5.825 1.00 98.25 91 VAL A O 1
ATOM 702 N N . TYR A 1 92 ? -0.322 1.936 -5.978 1.00 97.88 92 TYR A N 1
ATOM 703 C CA . TYR A 1 92 ? -0.109 3.060 -6.870 1.00 97.88 92 TYR A CA 1
ATOM 704 C C . TYR A 1 92 ? -0.352 2.618 -8.314 1.00 97.88 92 TYR A C 1
ATOM 706 O O . TYR A 1 92 ? 0.047 1.532 -8.734 1.00 97.88 92 TYR A O 1
ATOM 714 N N . VAL A 1 93 ? -1.018 3.467 -9.083 1.00 96.88 93 VAL A N 1
ATOM 715 C CA . VAL A 1 93 ? -1.334 3.246 -10.490 1.00 96.88 93 VAL A CA 1
ATOM 716 C C . VAL A 1 93 ? -0.504 4.229 -11.300 1.00 96.88 93 VAL A C 1
ATOM 718 O O . VAL A 1 93 ? -0.779 5.431 -11.293 1.00 96.88 93 VAL A O 1
ATOM 721 N N . GLY A 1 94 ? 0.539 3.718 -11.951 1.00 95.31 94 GLY A N 1
ATOM 722 C CA . GLY A 1 94 ? 1.353 4.478 -12.891 1.00 95.31 94 GLY A CA 1
ATOM 723 C C . GLY A 1 94 ? 0.665 4.628 -14.243 1.00 95.31 94 GLY A C 1
ATOM 724 O O . GLY A 1 94 ? -0.550 4.457 -14.393 1.00 95.31 94 GLY A O 1
ATOM 725 N N . ARG A 1 95 ? 1.452 4.939 -15.272 1.00 94.38 95 ARG A N 1
ATOM 726 C CA . ARG A 1 95 ? 0.944 4.936 -16.644 1.00 94.38 95 ARG A CA 1
ATOM 727 C C . ARG A 1 95 ? 0.658 3.495 -17.077 1.00 94.38 95 ARG A C 1
ATOM 729 O O . ARG A 1 95 ? 1.559 2.662 -17.085 1.00 94.38 95 ARG A O 1
ATOM 736 N N . LEU A 1 96 ? -0.588 3.245 -17.472 1.00 91.88 96 LEU A N 1
ATOM 737 C CA . LEU A 1 96 ? -1.026 1.985 -18.068 1.00 91.88 96 LEU A CA 1
ATOM 738 C C . LEU A 1 96 ? -1.108 2.118 -19.591 1.00 91.88 96 LEU A C 1
ATOM 740 O O . LEU A 1 96 ? -1.521 3.159 -20.114 1.00 91.88 96 LEU A O 1
ATOM 744 N N . PHE A 1 97 ? -0.746 1.053 -20.291 1.00 88.31 97 PHE A N 1
ATOM 745 C CA . PHE A 1 97 ? -0.911 0.888 -21.727 1.00 88.31 97 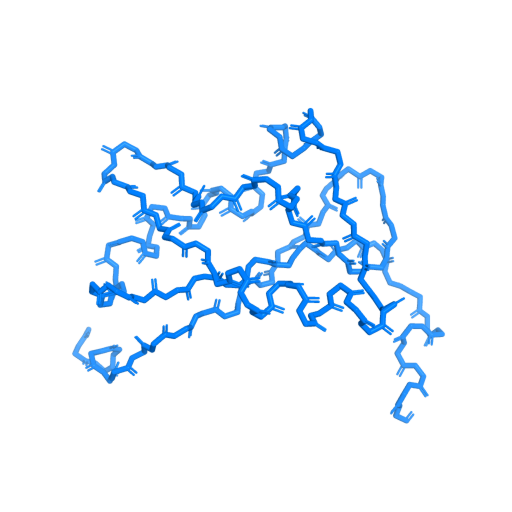PHE A CA 1
ATOM 746 C C . PHE A 1 97 ? -2.055 -0.079 -22.037 1.00 88.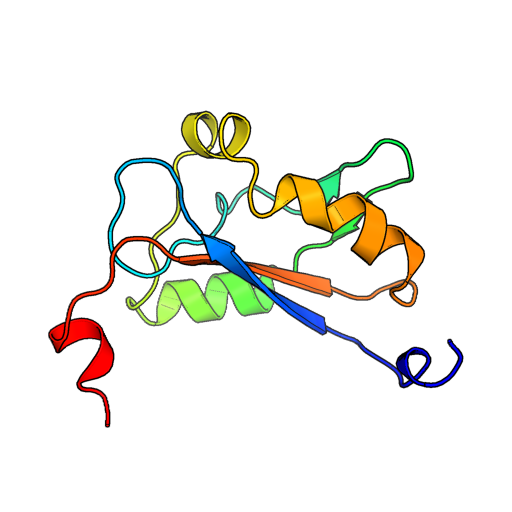31 97 PHE A C 1
ATOM 748 O O . PHE A 1 97 ? -2.636 -0.713 -21.157 1.00 88.31 97 PHE A O 1
ATOM 755 N N . LYS A 1 98 ? -2.424 -0.178 -23.316 1.00 85.06 98 LYS A N 1
ATOM 756 C CA . LYS A 1 98 ? -3.536 -1.037 -23.740 1.00 85.06 98 LYS A CA 1
ATOM 757 C C . LYS A 1 98 ? -3.228 -2.514 -23.480 1.00 85.06 98 LYS A C 1
ATOM 759 O O . LYS A 1 98 ? -4.129 -3.286 -23.170 1.00 85.06 98 LYS A O 1
ATOM 764 N N . GLU A 1 99 ? -1.962 -2.885 -23.596 1.00 84.69 99 GLU A N 1
ATOM 765 C CA . GLU A 1 99 ? -1.446 -4.229 -23.368 1.00 84.69 99 GLU A CA 1
ATOM 766 C C . GLU A 1 99 ? -1.653 -4.664 -21.909 1.00 84.69 99 GLU A C 1
ATOM 768 O O . GLU A 1 99 ? -2.044 -5.807 -21.6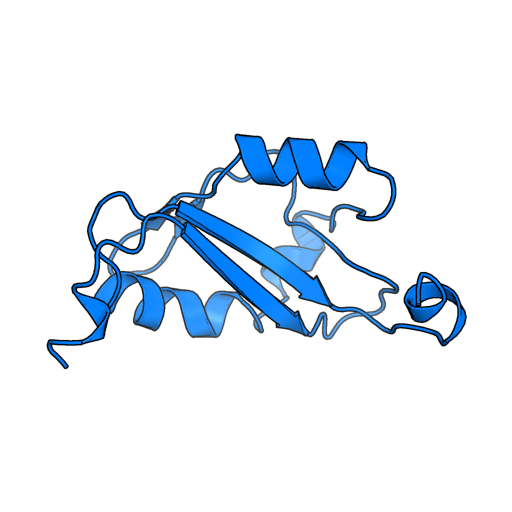74 1.00 84.69 99 GLU A O 1
ATOM 773 N N . ASP A 1 100 ? -1.534 -3.738 -20.951 1.00 81.00 100 ASP A N 1
ATOM 774 C CA . ASP A 1 100 ? -1.774 -3.991 -19.520 1.00 81.00 100 ASP A CA 1
ATOM 775 C C . ASP A 1 100 ? -3.247 -4.326 -19.218 1.00 81.00 100 ASP A C 1
ATOM 777 O O . ASP A 1 100 ? -3.569 -4.923 -18.193 1.00 81.00 100 ASP A O 1
ATOM 781 N N . LEU A 1 101 ? -4.160 -3.955 -20.124 1.00 75.62 101 LEU A N 1
ATOM 782 C CA . LEU A 1 101 ? -5.602 -4.193 -20.015 1.00 75.62 101 LEU A CA 1
ATOM 783 C C . LEU A 1 101 ? -6.069 -5.422 -20.809 1.00 75.62 101 LEU A C 1
ATOM 785 O O . LEU A 1 101 ? -7.246 -5.770 -20.746 1.00 75.62 101 LEU A O 1
ATOM 789 N N . SER A 1 102 ? -5.173 -6.074 -21.558 1.00 64.94 102 SER A N 1
ATOM 790 C CA . SER A 1 102 ? -5.512 -7.121 -22.539 1.00 64.94 102 SER A CA 1
ATOM 791 C C . SER A 1 102 ? -5.950 -8.467 -21.942 1.00 64.94 102 SER A C 1
ATOM 793 O O . SER A 1 102 ? -6.246 -9.401 -22.682 1.00 64.94 102 SER A O 1
ATOM 795 N N . MET A 1 103 ? -6.050 -8.561 -20.613 1.00 59.34 103 MET A N 1
ATOM 796 C CA . MET A 1 103 ? -6.612 -9.710 -19.888 1.00 59.34 103 MET A CA 1
ATOM 797 C C . MET A 1 103 ? -8.154 -9.818 -19.997 1.00 59.34 103 MET A C 1
ATOM 799 O O . MET A 1 103 ? -8.751 -10.639 -19.298 1.00 59.34 103 MET A O 1
ATOM 803 N N . TYR A 1 104 ? -8.789 -9.017 -20.865 1.00 50.56 104 TYR A N 1
ATOM 804 C CA . TYR A 1 104 ? -10.214 -9.079 -21.217 1.00 50.56 104 TYR A CA 1
ATOM 805 C C . TYR A 1 104 ? -10.420 -9.178 -22.730 1.00 50.56 104 TYR A C 1
ATOM 807 O O . TYR A 1 104 ? -9.904 -8.296 -23.456 1.00 50.56 104 TYR A O 1
#

Foldseek 3Di:
DCPQVPQQQEDEAEWADPDADAFKEFEDLPDQWDADPVGTAGAPSVVQVVVVVVVRYYYDDNVSVVVGCRVVVCGVVCVVRHDPNRHYGYMHHYDYDPVNVPPD

Secondary structure (DSSP, 8-state):
-GGGGS---EEEEEEE--SS-BSEEE--TT--EEEETTEEEEB-HHHHHHHHTTTSEEE--HHHHHT--TTTTTHHHHHHHSPTTPEEEEEEE-B--TGGGTT-

Sequence (104 aa):
MQALQRRVKRVLLLAPWHQEGFGLLLPPEEFTAFSTPIGSVPLDGEVLRALLSTGLYDTVPAAAEKDEHSIALQIPFLKTVLPEGTLLVPVYVGRLFKEDLSMY

Organism: Eimeria tenella (NCBI:txid5802)

pLDDT: mean 91.06, std 11.92, range [49.56, 98.56]

Radius of gyration: 14.24 Å; chains: 1; bounding box: 37×25×38 Å

InterPro domains:
  IPR002737 MEMO1 family [PF01875] (6-97)
  IPR002737 MEMO1 family [PTHR11060] (6-103)